Protein AF-A0AAV5FTX3-F1 (afdb_monomer_lite)

pLDDT: mean 75.42, std 14.68, range [35.0, 88.19]

Structure (mmCIF, N/CA/C/O backbone):
data_AF-A0AAV5FTX3-F1
#
_entry.id   AF-A0AAV5FTX3-F1
#
loop_
_atom_site.group_PDB
_atom_site.id
_atom_site.type_symbol
_atom_site.label_atom_id
_atom_site.label_alt_id
_atom_site.label_comp_id
_atom_site.label_asym_id
_atom_site.label_entity_id
_atom_site.label_seq_id
_atom_site.pdbx_PDB_ins_code
_atom_site.Cartn_x
_atom_site.Cartn_y
_atom_site.Cartn_z
_atom_site.occupancy
_atom_site.B_iso_or_equiv
_atom_site.auth_seq_id
_atom_site.auth_comp_id
_atom_site.auth_asym_id
_atom_site.auth_atom_id
_atom_site.pdbx_PDB_model_num
ATOM 1 N N . MET A 1 1 ? 13.633 -16.910 -11.936 1.00 35.00 1 MET A N 1
ATOM 2 C CA . MET A 1 1 ? 14.072 -15.658 -12.589 1.00 35.00 1 MET A CA 1
ATOM 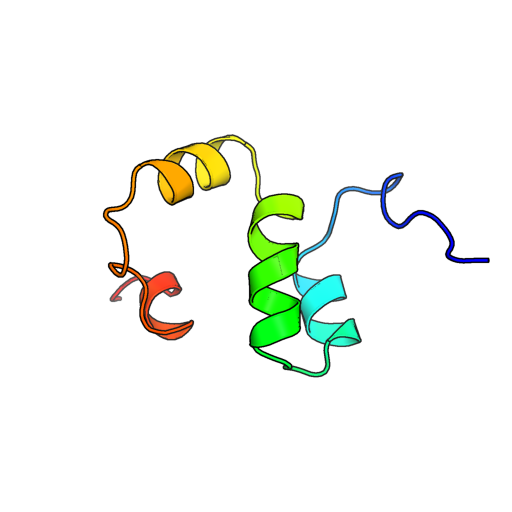3 C C . MET A 1 1 ? 12.943 -14.640 -12.449 1.00 35.00 1 MET A C 1
ATOM 5 O O . MET A 1 1 ? 12.017 -14.660 -13.246 1.00 35.00 1 MET A O 1
ATOM 9 N N . VAL A 1 2 ? 12.941 -13.838 -11.380 1.00 44.41 2 VAL A N 1
ATOM 10 C CA . VAL A 1 2 ? 11.943 -12.771 -11.177 1.00 44.41 2 VAL A CA 1
ATOM 11 C C . VAL A 1 2 ? 12.522 -11.513 -11.815 1.00 44.41 2 VAL A C 1
ATOM 13 O O . VAL A 1 2 ? 13.585 -11.056 -11.405 1.00 44.41 2 VAL A O 1
ATOM 16 N N . ARG A 1 3 ? 11.897 -11.017 -12.886 1.00 45.47 3 ARG A N 1
ATOM 17 C CA . ARG A 1 3 ? 12.349 -9.801 -13.575 1.00 45.47 3 ARG A CA 1
ATOM 18 C C . ARG A 1 3 ? 12.064 -8.573 -12.694 1.00 45.47 3 ARG A C 1
ATOM 20 O O . ARG A 1 3 ? 10.997 -8.526 -12.081 1.00 45.47 3 ARG A O 1
ATOM 27 N N . PRO A 1 4 ? 12.988 -7.601 -12.615 1.00 45.38 4 PRO A N 1
ATOM 28 C CA . PRO A 1 4 ? 12.854 -6.456 -11.729 1.00 45.38 4 PRO A CA 1
ATOM 29 C C . PRO A 1 4 ? 11.756 -5.532 -12.262 1.00 45.38 4 PRO A C 1
ATOM 31 O O . PRO A 1 4 ? 11.895 -4.931 -13.320 1.00 45.38 4 PRO A O 1
ATOM 34 N N . ILE A 1 5 ? 10.674 -5.373 -11.502 1.00 54.81 5 ILE A N 1
ATOM 35 C CA . ILE A 1 5 ? 9.634 -4.352 -11.742 1.00 54.81 5 ILE A CA 1
ATOM 36 C C . ILE A 1 5 ? 10.165 -2.952 -11.333 1.00 54.81 5 ILE A C 1
ATOM 38 O O . ILE A 1 5 ? 9.416 -1.999 -11.189 1.00 54.81 5 ILE A O 1
ATOM 42 N N . LEU A 1 6 ? 11.476 -2.802 -11.114 1.00 48.78 6 LEU A N 1
ATOM 43 C CA . LEU A 1 6 ? 12.066 -1.614 -10.495 1.00 48.78 6 LEU A CA 1
ATOM 44 C C . LEU A 1 6 ? 12.589 -0.568 -11.494 1.00 48.78 6 LEU A C 1
ATOM 46 O O . LEU A 1 6 ? 12.896 0.536 -11.066 1.00 48.78 6 LEU A O 1
ATOM 50 N N . GLU A 1 7 ? 12.652 -0.856 -12.800 1.00 44.81 7 GLU A N 1
ATOM 51 C CA . GLU A 1 7 ? 13.158 0.109 -13.804 1.00 44.81 7 GLU A CA 1
ATOM 52 C C . GLU A 1 7 ? 12.067 0.909 -14.535 1.00 44.81 7 GLU A C 1
ATOM 54 O O . GLU A 1 7 ? 12.338 1.715 -15.420 1.00 44.81 7 GLU A O 1
ATOM 59 N N . SER A 1 8 ? 10.807 0.751 -14.152 1.00 50.38 8 SER A N 1
ATOM 60 C CA . SER A 1 8 ? 9.733 1.666 -14.537 1.00 50.38 8 SER A CA 1
ATOM 61 C C . SER A 1 8 ? 8.937 1.924 -13.274 1.00 50.38 8 SER A C 1
ATOM 63 O O . SER A 1 8 ? 8.488 0.962 -12.659 1.00 50.38 8 SER A O 1
ATOM 65 N N . GLY A 1 9 ? 8.856 3.187 -12.841 1.00 61.78 9 GLY A N 1
ATOM 66 C CA . GLY A 1 9 ? 8.291 3.581 -11.546 1.00 61.78 9 GLY A CA 1
ATOM 67 C C . GLY A 1 9 ? 7.087 2.727 -11.141 1.00 61.78 9 GLY A C 1
ATOM 68 O O . GLY A 1 9 ? 6.157 2.543 -11.928 1.00 61.78 9 GLY A O 1
ATOM 69 N N . CYS A 1 10 ? 7.154 2.15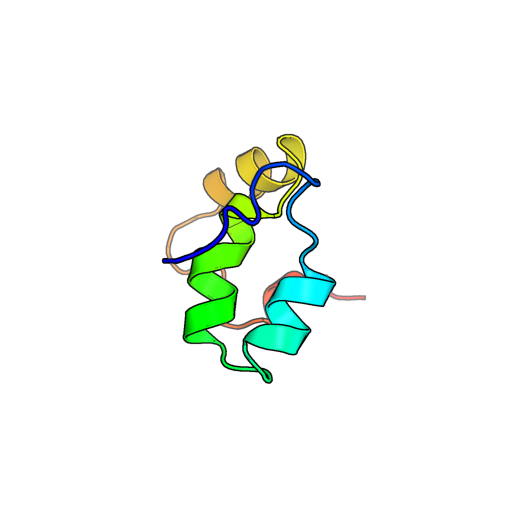3 -9.938 1.00 69.31 10 CYS A N 1
ATOM 70 C CA . CYS A 1 10 ? 6.167 1.224 -9.391 1.00 69.31 10 CYS A CA 1
ATOM 71 C C . CYS A 1 10 ? 4.756 1.814 -9.542 1.00 69.31 10 CYS A C 1
ATOM 73 O O . CYS A 1 10 ? 4.375 2.753 -8.850 1.00 69.31 10 CYS A O 1
ATOM 75 N N . SER A 1 11 ? 3.987 1.282 -10.494 1.00 76.69 11 SER A N 1
ATOM 76 C CA . SER A 1 11 ? 2.626 1.735 -10.762 1.00 76.69 11 SER A CA 1
ATOM 77 C C . SER A 1 11 ? 1.663 0.964 -9.867 1.00 76.69 11 SER A C 1
ATOM 79 O O . SER A 1 11 ? 1.461 -0.240 -10.044 1.00 76.69 11 SER A O 1
ATOM 81 N N . TYR A 1 12 ? 1.057 1.657 -8.901 1.00 74.12 12 TYR A N 1
ATOM 82 C CA . TYR A 1 12 ? 0.140 1.042 -7.938 1.00 74.12 12 TYR A CA 1
ATOM 83 C C . TYR A 1 12 ? -1.043 0.329 -8.620 1.00 74.12 12 TYR A C 1
ATOM 85 O O . TYR A 1 12 ? -1.447 -0.753 -8.198 1.00 74.12 12 TYR A O 1
ATOM 93 N N . SER A 1 13 ? -1.544 0.859 -9.742 1.00 78.50 13 SER A N 1
ATOM 94 C CA . SER A 1 13 ? -2.607 0.220 -10.532 1.00 78.50 13 SER A CA 1
ATOM 95 C C . SER A 1 13 ? -2.168 -1.112 -11.157 1.00 78.50 13 SER A C 1
ATOM 97 O O . SER A 1 13 ? -2.954 -2.061 -11.204 1.00 78.50 13 SER A O 1
ATOM 99 N N . THR A 1 14 ? -0.904 -1.227 -11.575 1.00 82.19 14 THR A N 1
ATOM 100 C CA . THR A 1 14 ? -0.316 -2.492 -12.043 1.00 82.19 14 THR A CA 1
ATOM 101 C C . THR A 1 14 ? -0.225 -3.507 -10.909 1.00 82.19 14 THR A C 1
ATOM 103 O O . THR A 1 14 ? -0.592 -4.665 -11.101 1.00 82.19 14 THR A O 1
ATOM 106 N N . VAL A 1 15 ? 0.196 -3.081 -9.715 1.00 78.25 15 VAL A N 1
ATOM 107 C CA . VAL A 1 15 ? 0.245 -3.951 -8.530 1.00 78.25 15 VAL A CA 1
ATOM 108 C C . VAL A 1 15 ? -1.144 -4.468 -8.168 1.00 78.25 15 VAL A C 1
ATOM 110 O O . VAL A 1 15 ? -1.297 -5.674 -8.005 1.00 78.25 15 VAL A O 1
ATOM 113 N N . ILE A 1 16 ? -2.166 -3.605 -8.120 1.00 82.75 16 ILE A N 1
ATOM 114 C CA . ILE A 1 16 ? -3.558 -4.021 -7.865 1.00 82.75 16 ILE A CA 1
ATOM 115 C C . ILE A 1 16 ? -3.995 -5.090 -8.871 1.00 82.75 16 ILE A C 1
ATOM 117 O O . ILE A 1 16 ? -4.568 -6.116 -8.496 1.00 82.75 16 ILE A O 1
ATOM 121 N N . ARG A 1 17 ? -3.698 -4.867 -10.158 1.00 84.44 17 ARG A N 1
ATOM 122 C CA . ARG A 1 17 ? -4.052 -5.800 -11.230 1.00 84.44 17 ARG A CA 1
ATOM 123 C C . ARG A 1 17 ? -3.363 -7.155 -11.064 1.00 84.44 17 ARG A C 1
ATOM 125 O O . ARG A 1 17 ? -4.018 -8.180 -11.240 1.00 84.44 17 ARG A O 1
ATOM 132 N N . LEU A 1 18 ? -2.074 -7.175 -10.723 1.00 83.62 18 LEU A N 1
ATOM 133 C CA . LEU A 1 18 ? -1.309 -8.412 -10.518 1.00 83.62 18 LEU A CA 1
ATOM 134 C C . LEU A 1 18 ? -1.702 -9.140 -9.229 1.00 83.62 18 LEU A C 1
ATOM 136 O O . LEU A 1 18 ? -1.786 -10.365 -9.225 1.00 83.62 18 LEU A O 1
ATOM 140 N N . ALA A 1 19 ? -2.002 -8.395 -8.166 1.00 84.81 19 ALA A N 1
ATOM 141 C CA . ALA A 1 19 ? -2.488 -8.927 -6.899 1.00 84.81 19 ALA A CA 1
ATOM 142 C C . ALA A 1 19 ? -3.907 -9.507 -7.006 1.00 84.81 19 ALA A C 1
ATOM 144 O O . ALA A 1 19 ? -4.361 -10.168 -6.080 1.00 84.81 19 ALA A O 1
ATOM 145 N N . ARG A 1 20 ? -4.630 -9.260 -8.113 1.00 86.31 20 ARG A N 1
ATOM 146 C CA . ARG A 1 20 ? -6.030 -9.679 -8.315 1.00 86.31 20 ARG A CA 1
ATOM 147 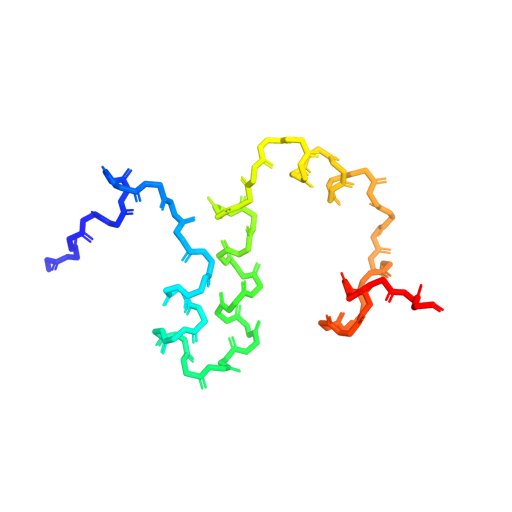C C . ARG A 1 20 ? -6.956 -9.239 -7.170 1.00 86.31 20 ARG A C 1
ATOM 149 O O . ARG A 1 20 ? -7.932 -9.922 -6.873 1.00 86.31 20 ARG A O 1
ATOM 156 N N . GLY A 1 21 ? -6.653 -8.099 -6.548 1.00 80.81 21 GLY A N 1
ATOM 157 C CA . GLY A 1 21 ? -7.391 -7.580 -5.395 1.00 80.81 21 GLY A CA 1
ATOM 158 C C . GLY A 1 21 ? -7.020 -8.204 -4.044 1.00 80.81 21 GLY A C 1
ATOM 159 O O . GLY A 1 21 ? -7.751 -7.996 -3.081 1.00 80.81 21 GLY A O 1
ATOM 160 N N . ASP A 1 22 ? -5.917 -8.953 -3.942 1.00 88.12 22 ASP A N 1
ATOM 161 C CA . ASP A 1 22 ? -5.408 -9.442 -2.658 1.00 88.12 22 ASP A CA 1
ATOM 162 C C . ASP A 1 22 ? -4.908 -8.276 -1.788 1.00 88.12 22 ASP A C 1
ATOM 164 O O . ASP A 1 22 ? -3.878 -7.649 -2.063 1.00 88.12 22 ASP A O 1
ATOM 168 N N . SER A 1 23 ? -5.650 -8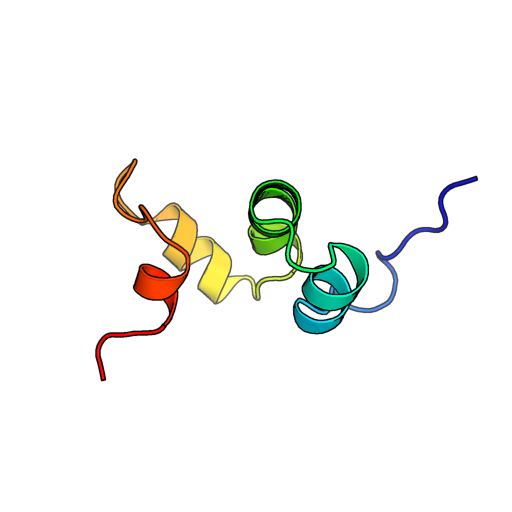.004 -0.715 1.00 84.25 23 SER A N 1
ATOM 169 C CA . SER A 1 23 ? -5.379 -6.922 0.230 1.00 84.25 23 SER A CA 1
ATOM 170 C C . SER A 1 23 ? -4.023 -7.036 0.926 1.00 84.25 23 SER A C 1
ATOM 172 O O . SER A 1 23 ? -3.403 -6.009 1.197 1.00 84.25 23 SER A O 1
ATOM 174 N N . TYR A 1 24 ? -3.540 -8.247 1.212 1.00 84.88 24 TYR A N 1
ATOM 175 C CA . TYR A 1 24 ? -2.252 -8.441 1.880 1.00 84.88 24 TYR A CA 1
ATOM 176 C C . TYR A 1 24 ? -1.100 -8.136 0.932 1.00 84.88 24 TYR A C 1
ATOM 178 O O . TYR A 1 24 ? -0.138 -7.462 1.307 1.00 84.88 24 TYR A O 1
ATOM 186 N N . VAL A 1 25 ? -1.203 -8.585 -0.319 1.00 83.44 25 VAL A N 1
ATOM 187 C CA . VAL A 1 25 ? -0.215 -8.249 -1.348 1.00 83.44 25 VAL A CA 1
ATOM 188 C C . VAL A 1 25 ? -0.225 -6.741 -1.597 1.00 83.44 25 VAL A C 1
ATOM 190 O O . VAL A 1 25 ? 0.828 -6.109 -1.565 1.00 83.44 25 VAL A O 1
ATOM 193 N N . MET A 1 26 ? -1.400 -6.129 -1.759 1.00 83.62 26 MET A N 1
ATOM 194 C CA . MET A 1 26 ? -1.515 -4.683 -1.972 1.00 83.62 26 MET A CA 1
ATOM 195 C C . MET A 1 26 ? -0.889 -3.862 -0.832 1.00 83.62 26 MET A C 1
ATOM 197 O O . MET A 1 26 ? -0.191 -2.888 -1.111 1.00 83.62 26 MET A O 1
ATOM 201 N N . ALA A 1 27 ? -1.065 -4.271 0.431 1.00 82.81 27 ALA A N 1
ATOM 202 C CA . ALA A 1 27 ? -0.532 -3.553 1.593 1.00 82.81 27 ALA A CA 1
ATOM 203 C C . ALA A 1 27 ? 1.003 -3.538 1.613 1.00 82.81 27 ALA A C 1
ATOM 205 O O . ALA A 1 27 ? 1.610 -2.510 1.902 1.00 82.81 27 ALA A O 1
ATOM 206 N N . ASN A 1 28 ? 1.634 -4.650 1.231 1.00 83.06 28 ASN A N 1
ATOM 207 C CA . ASN A 1 28 ? 3.093 -4.770 1.206 1.00 83.06 28 ASN A CA 1
ATOM 208 C C . ASN A 1 28 ? 3.748 -3.952 0.082 1.00 83.06 28 ASN A C 1
ATOM 210 O O . ASN A 1 28 ? 4.877 -3.487 0.226 1.00 83.06 28 ASN A O 1
ATOM 214 N N . TYR A 1 29 ? 3.048 -3.760 -1.037 1.00 79.69 29 TYR A N 1
ATOM 215 C CA . TYR A 1 29 ? 3.575 -3.024 -2.189 1.00 79.69 29 TYR A CA 1
ATOM 216 C C . TYR A 1 29 ? 3.184 -1.543 -2.209 1.00 79.69 29 TYR A C 1
ATOM 218 O O . TYR A 1 29 ? 3.834 -0.761 -2.905 1.00 79.69 29 TYR A O 1
ATOM 226 N N . LEU A 1 30 ? 2.165 -1.137 -1.445 1.00 81.81 30 LEU A N 1
ATOM 227 C CA . LEU A 1 30 ? 1.713 0.252 -1.375 1.00 81.81 30 LEU A CA 1
ATOM 228 C C . LEU A 1 30 ? 2.877 1.213 -1.056 1.00 81.81 30 LEU A C 1
ATOM 230 O O . LEU A 1 30 ? 3.137 2.085 -1.885 1.00 81.81 30 LEU A O 1
ATOM 234 N N . PRO A 1 31 ? 3.673 1.041 0.021 1.00 78.50 31 PRO A N 1
ATOM 235 C CA . PRO A 1 31 ? 4.775 1.958 0.318 1.00 78.50 31 PRO A CA 1
ATOM 236 C C . PRO A 1 31 ? 5.838 2.014 -0.781 1.00 78.50 31 PRO A C 1
ATOM 238 O O . PRO A 1 31 ? 6.508 3.027 -0.921 1.00 78.50 31 PRO A O 1
ATOM 241 N N . VAL A 1 32 ? 5.993 0.950 -1.575 1.00 82.31 32 VAL A N 1
ATOM 242 C CA . VAL A 1 32 ? 6.985 0.855 -2.659 1.00 82.31 32 VAL A CA 1
ATOM 243 C C . VAL A 1 32 ? 6.541 1.619 -3.908 1.00 82.31 32 VAL A C 1
ATOM 245 O O . VAL A 1 32 ? 7.389 2.116 -4.649 1.00 82.31 32 VAL A O 1
ATOM 248 N N . CYS A 1 33 ? 5.231 1.749 -4.120 1.00 81.69 33 CYS A N 1
ATOM 249 C CA . CYS A 1 33 ? 4.633 2.432 -5.268 1.00 81.69 33 CYS A CA 1
ATOM 250 C C . CYS A 1 33 ? 4.255 3.895 -5.016 1.00 81.69 33 CYS A C 1
ATOM 252 O O . CYS A 1 33 ? 3.895 4.599 -5.954 1.00 81.69 33 CYS A O 1
ATOM 254 N N . LEU A 1 34 ? 4.320 4.360 -3.771 1.00 80.25 34 LEU A N 1
ATOM 255 C CA . LEU A 1 34 ? 3.941 5.725 -3.424 1.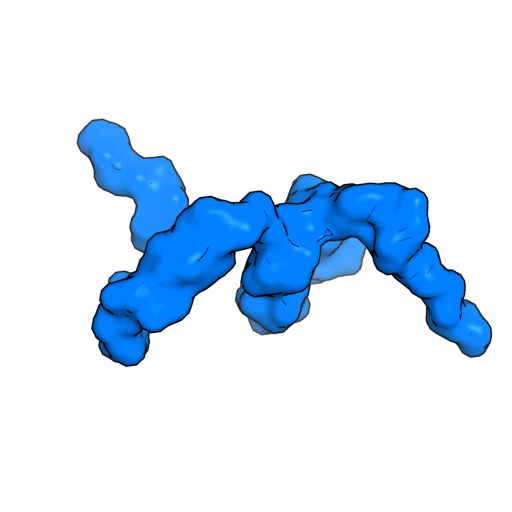00 80.25 34 LEU A CA 1
ATOM 256 C C . LEU A 1 34 ? 5.042 6.740 -3.744 1.00 80.25 34 LEU A C 1
ATOM 258 O O . LEU A 1 34 ? 6.235 6.452 -3.593 1.00 80.25 34 LEU A O 1
ATOM 262 N N . ASP A 1 35 ? 4.623 7.953 -4.102 1.00 81.69 35 ASP A N 1
ATOM 263 C CA . ASP A 1 35 ? 5.488 9.130 -4.145 1.00 81.69 35 ASP A CA 1
ATOM 264 C C . ASP A 1 35 ? 6.123 9.397 -2.769 1.00 81.69 35 ASP A C 1
ATOM 266 O O . ASP A 1 35 ? 5.476 9.162 -1.741 1.00 81.69 35 ASP A O 1
ATOM 270 N N . PRO A 1 36 ? 7.359 9.928 -2.707 1.00 82.56 36 PRO A N 1
ATOM 271 C CA . PRO A 1 36 ? 8.054 10.176 -1.443 1.00 82.56 36 PRO A CA 1
ATOM 272 C C . PRO A 1 36 ? 7.238 11.002 -0.439 1.00 82.56 36 PRO A C 1
ATOM 274 O O . PRO A 1 36 ? 7.226 10.684 0.747 1.00 82.56 36 PRO A O 1
ATOM 277 N N . ALA A 1 37 ? 6.499 12.012 -0.910 1.00 80.81 37 ALA A N 1
ATOM 278 C CA . ALA A 1 37 ? 5.638 12.833 -0.059 1.00 80.81 37 ALA A CA 1
ATOM 279 C C . ALA A 1 37 ? 4.501 12.020 0.589 1.00 80.81 37 ALA A C 1
ATOM 281 O O . ALA A 1 37 ? 4.227 12.182 1.778 1.00 80.81 37 ALA A O 1
ATOM 282 N N . ILE A 1 38 ? 3.881 11.100 -0.160 1.00 81.25 38 ILE A N 1
ATOM 283 C CA . ILE A 1 38 ? 2.818 10.234 0.369 1.00 81.25 38 ILE A CA 1
ATOM 284 C C . ILE A 1 38 ? 3.405 9.194 1.329 1.00 81.25 38 ILE A C 1
ATOM 286 O O . ILE A 1 38 ? 2.774 8.872 2.330 1.00 81.25 38 ILE A O 1
ATOM 290 N N . ARG A 1 39 ? 4.627 8.698 1.081 1.00 85.25 39 ARG A N 1
ATOM 291 C CA . ARG A 1 39 ? 5.318 7.807 2.031 1.00 85.25 39 ARG A CA 1
ATOM 292 C C . ARG A 1 39 ? 5.570 8.498 3.366 1.00 85.25 39 ARG A C 1
ATOM 294 O O . ARG A 1 39 ? 5.284 7.905 4.397 1.00 85.25 39 ARG A O 1
ATOM 301 N N . ILE A 1 40 ? 6.066 9.738 3.339 1.00 86.38 40 ILE A N 1
ATOM 302 C CA . ILE A 1 40 ? 6.312 10.533 4.552 1.00 86.38 40 ILE A CA 1
ATOM 303 C C . ILE A 1 40 ? 5.006 10.725 5.327 1.00 86.38 40 ILE A C 1
ATOM 305 O O . ILE A 1 40 ? 4.969 10.473 6.531 1.00 86.38 40 ILE A O 1
ATOM 309 N N . TRP A 1 41 ? 3.925 11.095 4.633 1.00 86.88 41 TRP A N 1
ATOM 310 C CA . TRP A 1 41 ? 2.596 11.177 5.237 1.00 86.88 41 TRP A CA 1
ATOM 311 C C . TRP A 1 41 ? 2.174 9.843 5.866 1.00 86.88 41 TRP A C 1
ATOM 313 O O . TRP A 1 41 ? 1.824 9.822 7.042 1.00 86.88 41 TRP A O 1
ATOM 323 N N . LEU A 1 42 ? 2.291 8.727 5.139 1.00 84.31 42 LEU A N 1
ATOM 324 C CA . LEU A 1 42 ? 1.912 7.397 5.626 1.00 84.31 42 LEU A CA 1
ATOM 325 C C . LEU A 1 42 ? 2.680 7.021 6.904 1.00 84.31 42 LEU A C 1
ATOM 327 O O . LEU A 1 42 ? 2.090 6.509 7.847 1.00 84.31 42 LEU A O 1
ATOM 331 N N . THR A 1 43 ? 3.983 7.316 6.961 1.00 84.06 43 THR A N 1
ATOM 332 C CA . THR A 1 43 ? 4.821 7.060 8.148 1.00 84.06 43 THR A CA 1
ATOM 333 C C . THR A 1 43 ? 4.561 8.016 9.312 1.00 84.06 43 THR A C 1
ATOM 335 O O . THR A 1 43 ? 4.984 7.732 10.427 1.00 84.06 43 THR A O 1
ATOM 338 N N . SER A 1 44 ? 3.891 9.146 9.071 1.00 87.75 44 SER A N 1
ATOM 339 C CA . SER A 1 44 ? 3.506 10.095 10.126 1.00 87.75 44 SER A CA 1
ATOM 340 C C . SER A 1 44 ? 2.198 9.720 10.828 1.00 87.75 44 SER A C 1
ATOM 342 O O . SER A 1 44 ? 1.844 10.327 11.838 1.00 87.75 44 SER A O 1
ATOM 344 N N . LEU A 1 45 ? 1.470 8.737 10.293 1.00 85.94 45 LEU A N 1
ATOM 345 C CA . LEU A 1 45 ? 0.225 8.260 10.874 1.00 85.94 45 LEU A CA 1
ATOM 346 C C . LEU A 1 45 ? 0.489 7.447 12.147 1.00 85.94 45 LEU A C 1
ATOM 348 O O . LEU A 1 45 ? 1.477 6.722 12.254 1.00 85.94 45 LEU A O 1
ATOM 352 N N . LEU A 1 46 ? -0.434 7.542 13.105 1.00 88.19 46 LEU A N 1
ATOM 353 C CA . LEU A 1 46 ? -0.431 6.694 14.298 1.00 88.19 46 LEU A CA 1
ATOM 354 C C . LEU A 1 46 ? -0.587 5.219 13.908 1.00 88.19 46 LEU A C 1
ATOM 356 O O . LEU A 1 46 ? -1.299 4.889 12.953 1.00 88.19 46 LEU A O 1
ATOM 360 N N . GLU A 1 47 ? 0.035 4.323 14.673 1.00 84.38 47 GLU A N 1
ATOM 361 C CA . GLU A 1 47 ? -0.169 2.884 14.501 1.00 84.38 47 GLU A CA 1
ATOM 362 C C . GLU A 1 47 ? -1.662 2.529 14.556 1.00 84.38 47 GLU A C 1
ATOM 364 O O . GLU A 1 47 ? -2.428 3.108 15.325 1.00 84.38 47 GLU A O 1
ATOM 369 N N . ALA A 1 48 ? -2.073 1.584 13.706 1.00 81.62 48 ALA A N 1
ATOM 370 C CA . ALA A 1 48 ? -3.459 1.128 13.565 1.00 81.62 48 ALA A CA 1
ATOM 371 C C . ALA A 1 48 ? -4.498 2.214 13.189 1.00 81.62 48 ALA A C 1
ATOM 373 O O . ALA A 1 48 ? -5.697 1.961 13.273 1.00 81.62 48 ALA A O 1
ATOM 374 N N . SER A 1 49 ? -4.071 3.396 12.728 1.00 85.12 49 SER A N 1
ATOM 375 C CA . SER A 1 49 ? -4.986 4.450 12.247 1.00 85.12 49 SER A CA 1
ATOM 376 C C . SER A 1 49 ? -5.611 4.16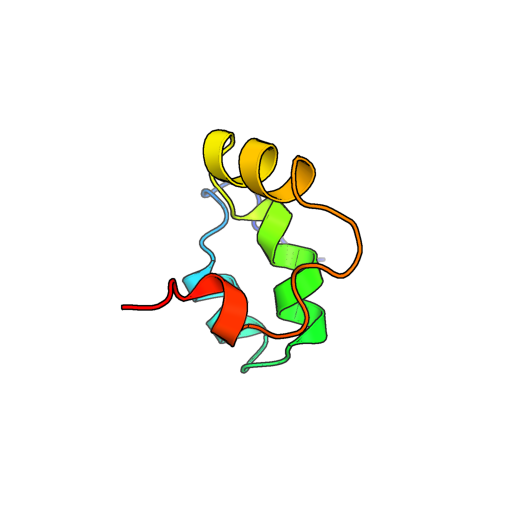6 10.875 1.00 85.12 49 SER A C 1
ATOM 378 O O . SER A 1 49 ? -6.647 4.739 10.551 1.00 85.12 49 SER A O 1
ATOM 380 N N . ILE A 1 50 ? -5.008 3.271 10.085 1.00 84.81 50 ILE A N 1
ATOM 381 C CA . ILE A 1 50 ? -5.594 2.714 8.863 1.00 84.81 50 ILE A CA 1
ATOM 382 C C . ILE A 1 50 ? -6.010 1.280 9.172 1.00 84.81 50 ILE A C 1
ATOM 384 O O . ILE A 1 50 ? -5.169 0.410 9.396 1.00 84.81 50 ILE A O 1
ATOM 388 N N . THR A 1 51 ? -7.314 1.038 9.171 1.00 85.31 51 THR A N 1
ATOM 389 C CA . THR A 1 51 ? -7.923 -0.270 9.446 1.00 85.31 51 THR A CA 1
ATOM 390 C C . THR A 1 51 ? -8.490 -0.916 8.185 1.00 85.31 51 THR A C 1
ATOM 392 O O . THR A 1 51 ? -8.684 -2.130 8.134 1.00 85.31 51 THR A O 1
ATOM 395 N N . SER A 1 52 ? -8.726 -0.116 7.143 1.00 84.56 52 SER A N 1
ATOM 396 C CA . SER A 1 52 ? -9.270 -0.561 5.868 1.00 84.56 52 SER A CA 1
ATOM 397 C C . SER A 1 52 ? -8.711 0.242 4.688 1.00 84.56 52 SER A C 1
ATOM 399 O O . SER A 1 52 ? -8.297 1.391 4.825 1.00 84.56 52 SER A O 1
ATOM 401 N N . TRP A 1 53 ? -8.773 -0.326 3.479 1.00 82.56 53 TRP A N 1
ATOM 402 C CA . TRP A 1 53 ? -8.478 0.411 2.240 1.00 82.56 53 TRP A CA 1
ATOM 403 C C . TRP A 1 53 ? -9.424 1.596 1.997 1.00 82.56 53 TRP A C 1
ATOM 405 O O . TRP A 1 53 ? -9.071 2.518 1.264 1.00 82.56 53 TRP A O 1
ATOM 415 N N . GLY A 1 54 ? -10.623 1.577 2.592 1.00 83.12 54 GLY A N 1
ATOM 416 C CA . GLY A 1 54 ? -11.582 2.679 2.513 1.00 83.12 54 GLY A CA 1
ATOM 417 C C . GLY A 1 54 ? -11.102 3.930 3.245 1.00 83.12 54 GLY A C 1
ATOM 418 O O . GLY A 1 54 ? -11.378 5.036 2.787 1.00 83.12 54 GLY A O 1
ATOM 419 N N . ASP A 1 55 ? -10.308 3.761 4.303 1.00 83.19 55 ASP A N 1
ATOM 420 C CA . ASP A 1 55 ? -9.785 4.858 5.127 1.00 83.19 55 ASP A CA 1
ATOM 421 C C . ASP A 1 55 ? -8.814 5.744 4.322 1.00 83.19 55 ASP A C 1
ATOM 423 O O . ASP A 1 55 ? -8.684 6.940 4.569 1.00 83.19 55 ASP A O 1
ATOM 427 N N . LEU A 1 56 ? -8.184 5.174 3.287 1.00 77.44 56 LEU A N 1
ATOM 428 C CA . LEU A 1 56 ? -7.303 5.884 2.356 1.00 77.44 56 LEU A CA 1
ATOM 429 C C . LEU A 1 56 ? -8.050 6.685 1.285 1.00 77.44 56 LEU A C 1
ATOM 431 O O . LEU A 1 56 ? -7.434 7.487 0.586 1.00 77.44 56 LEU A O 1
ATOM 435 N N . LYS A 1 57 ? -9.357 6.463 1.103 1.00 70.25 57 LYS A N 1
ATOM 436 C CA . LYS A 1 57 ? -10.113 7.081 0.005 1.00 70.25 57 LYS A CA 1
ATOM 437 C C . LYS A 1 57 ? -10.391 8.572 0.234 1.00 70.25 57 LYS A C 1
ATOM 439 O O . LYS A 1 57 ? -10.814 9.245 -0.700 1.00 70.25 57 LYS A O 1
ATOM 444 N N . GLY A 1 58 ? -10.114 9.083 1.436 1.00 56.31 58 GLY A N 1
ATOM 445 C CA . GLY A 1 58 ? -10.545 10.405 1.873 1.00 56.31 58 GLY A CA 1
ATOM 446 C C . GLY A 1 58 ? -12.064 10.418 2.043 1.00 56.31 58 GLY A C 1
ATOM 447 O O . GLY A 1 58 ? -12.814 10.115 1.115 1.00 56.31 58 GLY A O 1
ATOM 448 N N . SER A 1 59 ? -12.540 10.739 3.242 1.00 42.44 59 SER A N 1
ATOM 449 C CA . SER A 1 59 ? -13.941 11.111 3.435 1.00 42.44 59 SER A CA 1
ATOM 450 C C . SER A 1 59 ? -14.246 12.290 2.507 1.00 42.44 59 SER A C 1
ATOM 452 O O . SER A 1 59 ? -13.614 13.339 2.631 1.00 42.44 59 SER A O 1
ATOM 454 N N . SER A 1 60 ? -15.129 12.051 1.534 1.00 41.69 60 SER A N 1
ATOM 455 C CA . SER A 1 60 ? -15.651 13.059 0.605 1.00 41.69 60 SER A CA 1
ATOM 456 C C . SER A 1 60 ? -16.393 14.169 1.338 1.00 41.69 60 SER A C 1
ATOM 458 O O . SER A 1 60 ? -16.979 13.866 2.402 1.00 41.69 60 SER A O 1
#

Organism: NCBI:txid191504

Foldseek 3Di:
DDDDPVPPQQALVVQCVVCVNVPVSSVVCVLSRDDPVVNVVVVPDDPPPDPDPVSVVDDD

Secondary structure (DSSP, 8-state):
----TTSS---HHHHHHHHTT-HHHHHHHHHHHS-HHHHHHHHHSPTT---STTGGG---

Radius of gyration: 12.75 Å; chains: 1; bounding box: 30×29×29 Å

Sequence (60 aa):
MVRPILESGCSYSTVIRLARGDSYVMANYLPVCLDPAIRIWLTSLLEASITSWGDLKGSS